Protein AF-A0A2U1NSK0-F1 (afdb_monomer_lite)

InterPro domains:
  IPR003440 Glycosyl transferase 48 domain [PF02364] (1-148)

Organism: Artemisia annua (NCBI:txid35608)

Foldseek 3Di:
DDPCCCPVANPVQCVCQPPQLQPQAPDYDKDFDPVVAVVPPHQAPDDVPQQLRRNNRSSLVCVLVVHGIHRDDDPPDDDDDDPDPVSVVVVVVSLVVNLVSVVPDPSLVSVCVVDDPVNNVVCLCRGNVVVVVVVVVVVVVVVVCVVVVVVD

Structure (mmCIF, N/CA/C/O backbone):
data_AF-A0A2U1NSK0-F1
#
_entry.id   AF-A0A2U1NSK0-F1
#
loop_
_atom_site.group_PDB
_atom_site.id
_atom_site.type_symbol
_atom_site.label_atom_id
_atom_site.label_alt_id
_atom_site.label_comp_id
_atom_site.label_asym_id
_atom_site.label_entity_id
_atom_site.label_seq_id
_atom_site.pdbx_PDB_ins_code
_atom_site.Cartn_x
_atom_site.Cartn_y
_atom_site.Cartn_z
_atom_site.occupancy
_atom_site.B_iso_or_equiv
_atom_site.auth_seq_id
_atom_site.auth_comp_id
_atom_site.auth_asym_id
_atom_site.auth_atom_id
_atom_site.pdbx_PDB_model_num
ATOM 1 N N . MET A 1 1 ? -14.766 14.137 -10.526 1.00 59.56 1 MET A N 1
ATOM 2 C CA . MET A 1 1 ? -13.983 13.077 -9.864 1.00 59.56 1 MET A CA 1
ATOM 3 C C . MET A 1 1 ? -12.893 12.656 -10.818 1.00 59.56 1 MET A C 1
ATOM 5 O O . MET A 1 1 ? -13.208 12.346 -11.962 1.00 59.56 1 MET A O 1
ATOM 9 N N . SER A 1 2 ? -11.636 12.727 -10.395 1.00 69.56 2 SER A N 1
ATOM 10 C CA . SER A 1 2 ? -10.524 12.245 -11.221 1.00 69.56 2 SER A CA 1
ATOM 11 C C . SER A 1 2 ? -10.482 10.710 -11.203 1.00 69.56 2 SER A C 1
ATOM 13 O O . SER A 1 2 ? -10.928 10.085 -10.240 1.00 69.56 2 SER A O 1
ATOM 15 N N . ASN A 1 3 ? -9.917 10.076 -12.237 1.00 72.94 3 ASN A N 1
ATOM 16 C CA . ASN A 1 3 ? -9.783 8.609 -12.283 1.00 72.94 3 ASN A CA 1
ATOM 17 C C . ASN A 1 3 ? -8.979 8.045 -11.094 1.00 72.94 3 ASN A C 1
ATOM 19 O O . ASN A 1 3 ? -9.162 6.892 -10.702 1.00 72.94 3 ASN A O 1
ATOM 23 N N . GLN A 1 4 ? -8.092 8.852 -10.504 1.00 72.12 4 GLN A N 1
ATOM 24 C CA . GLN A 1 4 ? -7.324 8.493 -9.313 1.00 72.12 4 GLN A CA 1
ATOM 25 C C . GLN A 1 4 ? -8.212 8.404 -8.063 1.00 72.12 4 GLN A C 1
ATOM 27 O O . GLN A 1 4 ? -8.013 7.517 -7.233 1.00 72.12 4 GLN A O 1
ATOM 32 N N . GLU A 1 5 ? -9.209 9.282 -7.934 1.00 75.69 5 GLU A N 1
ATOM 33 C CA . GLU A 1 5 ? -10.155 9.251 -6.815 1.00 75.69 5 GLU A CA 1
ATOM 34 C C . GLU A 1 5 ? -11.006 7.978 -6.863 1.00 75.69 5 GLU A C 1
ATOM 36 O O . GLU A 1 5 ? -11.067 7.243 -5.881 1.00 75.69 5 GLU A O 1
ATOM 41 N N . SER A 1 6 ? -11.575 7.639 -8.025 1.00 79.00 6 SER A N 1
ATOM 42 C CA . SER A 1 6 ? -12.427 6.451 -8.162 1.00 79.00 6 SER A CA 1
ATOM 43 C C . SER A 1 6 ? -11.667 5.131 -7.982 1.00 79.00 6 SER A C 1
ATOM 45 O O . SER A 1 6 ? -12.213 4.172 -7.436 1.00 79.00 6 SER A O 1
ATOM 47 N N . SER A 1 7 ? -10.409 5.063 -8.423 1.00 80.56 7 SER A N 1
ATOM 48 C CA . SER A 1 7 ? -9.592 3.844 -8.355 1.00 80.56 7 SER A CA 1
ATOM 49 C C . SER A 1 7 ? -8.862 3.712 -7.016 1.00 80.56 7 SER A C 1
ATOM 51 O O . SER A 1 7 ? -9.2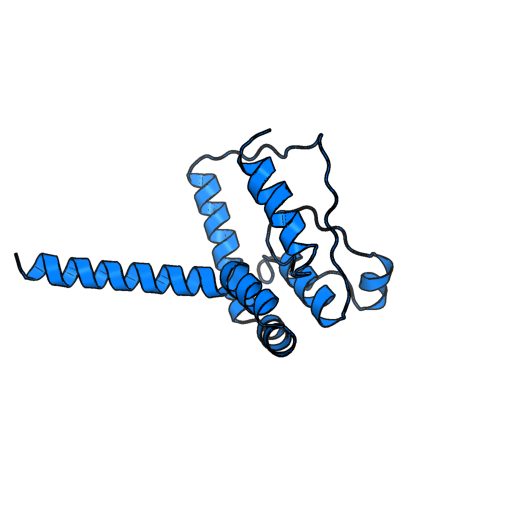45 2.898 -6.171 1.00 80.56 7 SER A O 1
ATOM 53 N N . PHE A 1 8 ? -7.824 4.527 -6.818 1.00 76.06 8 PHE A N 1
ATOM 54 C CA . PHE A 1 8 ? -6.901 4.442 -5.694 1.00 76.06 8 PHE A CA 1
ATOM 55 C C . PHE A 1 8 ? -7.563 4.820 -4.371 1.00 76.06 8 PHE A C 1
ATOM 57 O O . PHE A 1 8 ? -7.307 4.161 -3.369 1.00 76.06 8 PHE A O 1
ATOM 64 N N . VAL A 1 9 ? -8.422 5.845 -4.352 1.00 78.00 9 VAL A N 1
ATOM 65 C CA . VAL A 1 9 ? -9.014 6.380 -3.109 1.00 78.00 9 VAL A CA 1
ATOM 66 C C . VAL A 1 9 ? -10.349 5.718 -2.750 1.00 78.00 9 VAL A C 1
ATOM 68 O O . VAL A 1 9 ? -10.730 5.739 -1.583 1.00 78.00 9 VAL A O 1
ATOM 71 N N . THR A 1 10 ? -11.035 5.080 -3.703 1.00 82.44 10 THR A N 1
ATOM 72 C CA . THR A 1 10 ? -12.357 4.475 -3.466 1.00 82.44 10 THR A CA 1
ATOM 73 C C . THR A 1 10 ? -12.366 2.962 -3.677 1.00 82.44 10 THR A C 1
ATOM 75 O O . THR A 1 10 ? -12.385 2.208 -2.705 1.00 82.44 10 THR A O 1
ATOM 78 N N . ILE A 1 11 ? -12.362 2.471 -4.922 1.00 85.62 11 ILE A N 1
ATOM 79 C CA . ILE A 1 11 ? -12.623 1.046 -5.200 1.00 85.62 11 ILE A CA 1
ATOM 80 C C . ILE A 1 11 ? -11.554 0.145 -4.569 1.00 85.62 11 ILE A C 1
ATOM 82 O O . ILE A 1 11 ? -11.899 -0.814 -3.874 1.00 85.62 11 ILE A O 1
ATOM 86 N N . GLY A 1 12 ? -10.269 0.476 -4.737 1.00 85.12 12 GLY A N 1
ATOM 87 C CA . GLY A 1 12 ? -9.179 -0.285 -4.118 1.00 85.12 12 GLY A CA 1
ATOM 88 C C . GLY A 1 12 ? -9.283 -0.286 -2.592 1.00 85.12 12 GLY A C 1
ATOM 89 O O . GLY A 1 12 ? -9.132 -1.320 -1.941 1.00 85.12 12 GLY A O 1
ATOM 90 N N . GLN A 1 13 ? -9.660 0.855 -2.017 1.00 86.44 13 GLN A N 1
ATOM 91 C CA . GLN A 1 13 ? -9.828 1.014 -0.577 1.00 86.44 13 GLN A CA 1
ATOM 92 C C . GLN A 1 13 ? -10.948 0.153 -0.008 1.00 86.44 13 GLN A C 1
ATOM 94 O O . GLN A 1 13 ? -10.753 -0.485 1.033 1.00 86.44 13 GLN A O 1
ATOM 99 N N . ARG A 1 14 ? -12.097 0.099 -0.691 1.00 88.00 14 ARG A N 1
ATOM 100 C CA . ARG A 1 14 ? -13.220 -0.761 -0.302 1.00 88.00 14 ARG A CA 1
ATOM 101 C C . ARG A 1 14 ? -12.768 -2.208 -0.195 1.00 88.00 14 ARG A C 1
ATOM 103 O O . ARG A 1 14 ? -12.953 -2.802 0.861 1.00 88.00 14 ARG A O 1
ATOM 110 N N . VAL A 1 15 ? -12.109 -2.728 -1.232 1.00 88.25 15 VAL A N 1
ATOM 111 C CA . VAL A 1 15 ? -11.674 -4.133 -1.302 1.00 88.25 15 VAL A CA 1
ATOM 112 C C . VAL A 1 15 ? -10.645 -4.461 -0.214 1.00 88.25 15 VAL A C 1
ATOM 114 O O . VAL A 1 15 ? -10.774 -5.478 0.476 1.00 88.25 15 VAL A O 1
ATOM 117 N N . LEU A 1 16 ? -9.671 -3.570 0.011 1.00 88.25 16 LEU A N 1
ATOM 118 C CA . LEU A 1 16 ? -8.667 -3.732 1.068 1.00 88.25 16 LEU A CA 1
ATOM 119 C C . LEU A 1 16 ? -9.282 -3.671 2.477 1.00 88.25 16 LEU A C 1
ATOM 121 O O . LEU A 1 16 ? -8.806 -4.361 3.380 1.00 88.25 16 LEU A O 1
ATOM 125 N N . ALA A 1 17 ? -10.347 -2.886 2.681 1.00 87.81 17 ALA A N 1
ATOM 126 C CA . ALA A 1 17 ? -11.060 -2.789 3.957 1.00 87.81 17 ALA A CA 1
ATOM 127 C C . ALA A 1 17 ? -11.979 -3.993 4.209 1.00 87.81 17 ALA A C 1
ATOM 129 O O . ALA A 1 17 ? -11.951 -4.599 5.283 1.00 87.81 17 ALA A O 1
ATOM 130 N N . ARG A 1 18 ? -12.812 -4.340 3.224 1.00 87.06 18 ARG A N 1
ATOM 131 C CA . ARG A 1 18 ? -13.755 -5.461 3.253 1.00 87.06 18 ARG A CA 1
ATOM 132 C C . ARG A 1 18 ? -13.866 -6.052 1.837 1.00 87.06 18 ARG A C 1
ATOM 134 O O . ARG A 1 18 ? -14.244 -5.327 0.923 1.00 87.06 18 ARG A O 1
ATOM 141 N N . PRO A 1 19 ? -13.596 -7.354 1.641 1.00 86.38 19 PRO A N 1
ATOM 142 C CA . PRO A 1 19 ? -13.460 -8.402 2.660 1.00 86.38 19 PRO A CA 1
ATOM 143 C C . PRO A 1 19 ? -12.029 -8.636 3.179 1.00 86.38 19 PRO A C 1
ATOM 145 O O . PRO A 1 19 ? -11.858 -9.350 4.171 1.00 86.38 19 PRO A O 1
ATOM 148 N N . LEU A 1 20 ? -11.001 -8.061 2.543 1.00 86.81 20 LEU A N 1
ATOM 149 C CA . LEU A 1 20 ? -9.624 -8.518 2.750 1.00 86.81 20 LEU A CA 1
ATOM 150 C C . LEU A 1 20 ? -9.035 -8.127 4.111 1.00 86.81 20 LEU A C 1
ATOM 152 O O . LEU A 1 20 ? -8.299 -8.924 4.680 1.00 86.81 20 LEU A O 1
ATOM 156 N N . LYS A 1 21 ? -9.383 -6.970 4.687 1.00 87.38 21 LYS A N 1
ATOM 157 C CA . LYS A 1 21 ? -8.808 -6.466 5.957 1.00 87.38 21 LYS A CA 1
ATOM 158 C C . LYS A 1 21 ? -7.269 -6.341 5.925 1.00 87.38 21 LYS A C 1
ATOM 160 O O . LYS A 1 21 ? -6.592 -6.604 6.920 1.00 87.38 21 LYS A O 1
ATOM 165 N N . VAL A 1 22 ? -6.720 -5.935 4.779 1.00 86.25 22 VAL A N 1
ATOM 166 C CA . VAL A 1 22 ? -5.272 -5.766 4.523 1.00 86.25 22 VAL A CA 1
ATOM 167 C C . VAL A 1 22 ? -4.949 -4.352 4.039 1.00 86.25 22 VAL A C 1
ATOM 169 O O . VAL A 1 22 ? -4.276 -4.138 3.036 1.00 86.25 22 VAL A O 1
ATOM 172 N N . ARG A 1 23 ? -5.465 -3.345 4.747 1.00 86.69 23 ARG A N 1
ATOM 173 C CA . ARG A 1 23 ? -5.193 -1.931 4.456 1.00 86.69 23 ARG A CA 1
ATOM 174 C C . ARG A 1 23 ? -3.776 -1.545 4.901 1.00 86.69 23 ARG A C 1
ATOM 176 O O . ARG A 1 23 ? -3.600 -0.929 5.942 1.00 86.69 23 ARG A O 1
ATOM 183 N N . PHE A 1 24 ? -2.771 -1.946 4.125 1.00 82.75 24 PHE A N 1
ATOM 184 C CA . PHE A 1 24 ? -1.349 -1.698 4.406 1.00 82.75 24 PHE A CA 1
ATOM 185 C C . PHE A 1 24 ? -0.663 -0.956 3.257 1.00 82.75 24 PHE A C 1
ATOM 187 O O . PHE A 1 24 ? 0.344 -1.412 2.727 1.00 82.75 24 PHE A O 1
ATOM 194 N N . HIS A 1 25 ? -1.231 0.156 2.806 1.00 73.12 25 HIS A N 1
ATOM 195 C CA . HIS A 1 25 ? -0.627 0.923 1.716 1.00 73.12 25 HIS A CA 1
ATOM 196 C C . HIS A 1 25 ? -0.437 2.377 2.117 1.00 73.12 25 HIS A C 1
ATOM 198 O O . HIS A 1 25 ? -0.970 2.831 3.124 1.00 73.12 25 HIS A O 1
ATOM 204 N N . TYR A 1 26 ? 0.374 3.086 1.345 1.00 67.19 26 TYR A N 1
ATOM 205 C CA . TYR A 1 26 ? 0.739 4.458 1.644 1.00 67.19 26 TYR A CA 1
ATOM 206 C C . TYR A 1 26 ? -0.302 5.440 1.104 1.00 67.19 26 TYR A C 1
ATOM 208 O O . TYR A 1 26 ? -0.751 5.310 -0.033 1.00 67.19 26 TYR A O 1
ATOM 216 N N . GLY A 1 27 ? -0.626 6.482 1.871 1.00 64.31 27 GLY A N 1
ATOM 217 C CA . GLY A 1 27 ? -1.268 7.680 1.314 1.00 64.31 27 GLY A CA 1
ATOM 218 C C . GLY A 1 27 ? -2.794 7.651 1.177 1.00 64.31 27 GLY A C 1
ATOM 219 O O . GLY A 1 27 ? -3.338 8.396 0.359 1.00 64.31 27 GLY A O 1
ATOM 220 N N . HIS A 1 28 ? -3.481 6.869 2.004 1.00 65.62 28 HIS A N 1
ATOM 221 C CA . HIS A 1 28 ? -4.941 6.845 2.138 1.00 65.62 28 HIS A CA 1
ATOM 222 C C . HIS A 1 28 ? -5.363 7.253 3.556 1.00 65.62 28 HIS A C 1
ATOM 224 O O . HIS A 1 28 ? -4.585 7.094 4.498 1.00 65.62 28 HIS A O 1
ATOM 230 N N . PRO A 1 29 ? -6.571 7.817 3.734 1.00 68.06 29 PRO A N 1
ATOM 231 C CA . PRO A 1 29 ? -7.090 8.118 5.058 1.00 68.06 29 PRO A CA 1
ATOM 232 C C . PRO A 1 29 ? -7.502 6.815 5.751 1.00 68.06 29 PRO A C 1
ATOM 234 O O . PRO A 1 29 ? -8.606 6.305 5.552 1.00 68.06 29 PRO A O 1
ATOM 237 N N . ASP A 1 30 ? -6.600 6.276 6.563 1.00 76.00 30 ASP A N 1
ATOM 238 C CA . ASP A 1 30 ? -6.921 5.181 7.464 1.00 76.00 30 ASP A CA 1
ATOM 239 C C . ASP A 1 30 ? -7.620 5.668 8.721 1.00 76.00 30 ASP A C 1
ATOM 241 O O . ASP A 1 30 ? -7.169 6.591 9.404 1.00 76.00 30 ASP A O 1
ATOM 245 N N . VAL A 1 31 ? -8.716 4.992 9.058 1.00 83.56 31 VAL A N 1
ATOM 246 C CA . VAL A 1 31 ? -9.434 5.224 10.305 1.00 83.56 31 VAL A CA 1
ATOM 247 C C . VAL A 1 31 ? -9.108 4.095 11.274 1.00 83.56 31 VAL A C 1
ATOM 249 O O . VAL A 1 31 ? -9.520 2.942 11.084 1.00 83.56 31 VAL A O 1
ATOM 252 N N . PHE A 1 32 ? -8.357 4.458 12.314 1.00 85.50 32 PHE A N 1
ATOM 253 C CA . PHE A 1 32 ? -7.919 3.582 13.396 1.00 85.50 32 PHE A CA 1
ATOM 254 C C . PHE A 1 32 ? -8.785 3.758 14.649 1.00 85.50 32 PHE A C 1
ATOM 256 O O . PHE A 1 32 ? -9.125 4.877 15.036 1.00 85.50 32 PHE A O 1
ATOM 263 N N . ASP A 1 33 ? -9.068 2.656 15.349 1.00 86.38 33 ASP A N 1
ATOM 264 C CA . ASP A 1 33 ? -9.655 2.709 16.690 1.00 86.38 33 ASP A CA 1
ATOM 265 C C . ASP A 1 33 ? -8.616 3.226 17.697 1.00 86.38 33 ASP A C 1
ATOM 267 O O . ASP A 1 33 ? -7.631 2.553 18.021 1.00 86.38 33 ASP A O 1
ATOM 271 N N . ARG A 1 34 ? -8.849 4.436 18.210 1.00 86.75 34 ARG A N 1
ATOM 272 C CA . ARG A 1 34 ? -7.975 5.095 19.182 1.00 86.75 34 ARG A CA 1
ATOM 273 C C . ARG A 1 34 ? -7.784 4.261 20.451 1.00 86.75 34 ARG A C 1
ATOM 275 O O . ARG A 1 34 ? -6.653 4.141 20.922 1.00 86.75 34 ARG A O 1
ATOM 282 N N . ILE A 1 35 ? -8.858 3.697 21.008 1.00 88.88 35 ILE A N 1
ATOM 283 C CA . ILE A 1 35 ? -8.804 2.952 22.276 1.00 88.88 35 ILE A CA 1
ATOM 284 C C . ILE A 1 35 ? -7.968 1.689 22.079 1.00 88.88 35 ILE A C 1
ATOM 286 O O . ILE A 1 35 ? -7.104 1.377 22.904 1.00 88.88 35 ILE A O 1
ATOM 290 N N . PHE A 1 36 ? -8.156 1.002 20.951 1.00 88.50 36 PHE A N 1
ATOM 291 C CA . PHE A 1 36 ? -7.382 -0.186 20.607 1.00 88.50 36 PHE A CA 1
ATOM 292 C C . PHE A 1 36 ? -5.871 0.082 20.556 1.00 88.50 36 PHE A C 1
ATOM 294 O O . PHE A 1 36 ? -5.100 -0.698 21.118 1.00 88.50 36 PHE A O 1
ATOM 301 N N . HIS A 1 37 ? -5.455 1.179 19.916 1.00 86.69 37 HIS A N 1
ATOM 302 C CA . HIS A 1 37 ? -4.040 1.501 19.714 1.00 86.69 37 HIS A CA 1
ATOM 303 C C . HIS A 1 37 ? -3.371 2.058 20.971 1.00 86.69 37 HIS A C 1
ATOM 305 O O . HIS A 1 37 ? -2.277 1.613 21.319 1.00 86.69 37 HIS A O 1
ATOM 311 N N . ILE A 1 38 ? -4.023 2.976 21.698 1.00 86.75 38 ILE A N 1
ATOM 312 C CA . ILE A 1 38 ? -3.460 3.556 22.931 1.00 86.75 38 ILE A CA 1
ATOM 313 C C . ILE A 1 38 ? -3.193 2.463 23.969 1.00 86.75 38 ILE A C 1
ATOM 315 O O . ILE A 1 38 ? -2.110 2.401 24.544 1.00 86.75 38 ILE A O 1
ATOM 319 N N . THR A 1 39 ? -4.135 1.535 24.149 1.00 86.50 39 THR A N 1
ATOM 320 C CA . THR A 1 39 ? -4.006 0.445 25.132 1.00 86.50 39 THR A CA 1
ATOM 321 C C . THR A 1 39 ? -2.976 -0.623 24.750 1.00 86.50 39 THR A C 1
ATOM 323 O O . THR A 1 39 ? -2.707 -1.525 25.539 1.00 86.50 39 THR A O 1
ATOM 326 N N . ARG A 1 40 ? -2.395 -0.558 23.544 1.00 85.00 40 ARG A N 1
ATOM 327 C CA . ARG A 1 40 ? -1.486 -1.584 23.009 1.00 85.00 40 ARG A CA 1
ATOM 328 C C . ARG A 1 40 ? -0.146 -1.008 22.536 1.00 85.00 40 ARG A C 1
ATOM 330 O O . ARG A 1 40 ? 0.560 -1.643 21.756 1.00 85.00 40 ARG A O 1
ATOM 337 N N . GLY A 1 41 ? 0.246 0.169 23.013 1.00 78.50 41 GLY A N 1
ATOM 338 C CA . GLY A 1 41 ? 1.563 0.745 22.710 1.00 78.50 41 GLY A CA 1
ATOM 339 C C . GLY A 1 41 ? 1.625 1.563 21.418 1.00 78.50 41 GLY A C 1
ATOM 340 O O . GLY A 1 41 ? 2.693 1.680 20.829 1.00 78.50 41 GLY A O 1
ATOM 341 N N . GLY A 1 42 ? 0.497 2.129 20.982 1.00 80.62 42 GLY A N 1
ATOM 342 C CA . GLY A 1 42 ? 0.447 3.152 19.938 1.00 80.62 42 GLY A CA 1
ATOM 343 C C . GLY A 1 42 ? 0.127 2.644 18.532 1.00 80.62 42 GLY A C 1
ATOM 344 O O . GLY A 1 42 ? -0.181 1.469 18.316 1.00 80.62 42 GLY A O 1
ATOM 345 N N . ILE A 1 43 ? 0.151 3.587 17.584 1.00 74.50 43 ILE A N 1
ATOM 346 C CA . ILE A 1 43 ? -0.266 3.386 16.191 1.00 74.50 43 ILE A CA 1
ATOM 347 C C . ILE A 1 43 ? 0.864 2.749 15.381 1.00 74.50 43 ILE A C 1
ATOM 349 O O . ILE A 1 43 ? 0.643 1.711 14.772 1.00 74.50 43 ILE A O 1
ATOM 353 N N . SER A 1 44 ? 2.085 3.283 15.423 1.00 70.62 44 SER A N 1
ATOM 354 C CA . SER A 1 44 ? 3.181 2.811 14.569 1.00 70.62 44 SER A CA 1
ATOM 355 C C . SER A 1 44 ? 4.558 2.948 15.220 1.00 70.62 44 SER A C 1
ATOM 357 O O . SER A 1 44 ? 4.716 3.556 16.277 1.00 70.62 44 SER A O 1
ATOM 359 N N . LYS A 1 45 ? 5.575 2.399 14.544 1.00 71.94 45 LYS A N 1
ATOM 360 C CA . LYS A 1 45 ? 6.998 2.566 14.876 1.00 71.94 45 LYS A CA 1
ATOM 361 C C . LYS A 1 45 ? 7.573 3.870 14.292 1.00 71.94 45 LYS A C 1
ATOM 363 O O . LYS A 1 45 ? 8.696 3.854 13.808 1.00 71.94 45 LYS A O 1
ATOM 368 N N . ALA A 1 46 ? 6.828 4.975 14.263 1.00 55.34 46 ALA A N 1
ATOM 369 C CA . ALA A 1 46 ? 7.264 6.215 13.611 1.00 55.34 46 ALA A CA 1
ATOM 370 C C . ALA A 1 46 ? 8.675 6.644 14.064 1.00 55.34 46 ALA A C 1
ATOM 372 O O . ALA A 1 46 ? 8.908 6.942 15.234 1.00 55.34 46 ALA A O 1
ATOM 373 N N . SER A 1 47 ? 9.629 6.647 13.131 1.00 59.59 47 SER A N 1
ATOM 374 C CA . SER A 1 47 ? 10.995 7.130 13.343 1.00 59.59 47 SER A CA 1
ATOM 375 C C . SER A 1 47 ? 11.402 7.954 12.134 1.00 59.59 47 SER A C 1
ATOM 377 O O . SER A 1 47 ? 11.260 7.502 10.993 1.00 59.59 47 SER A O 1
ATOM 379 N N . LYS A 1 48 ? 11.898 9.171 12.379 1.00 57.03 48 LYS A N 1
ATOM 380 C CA . LYS A 1 48 ? 12.306 10.112 11.333 1.00 57.03 48 LYS A CA 1
ATOM 381 C C . LYS A 1 48 ? 13.431 9.482 10.501 1.00 57.03 48 LYS A C 1
ATOM 383 O O . LYS A 1 48 ? 14.556 9.371 10.971 1.00 57.03 48 LYS A O 1
ATOM 388 N N . GLY A 1 49 ? 13.110 9.064 9.278 1.00 61.38 49 GLY A N 1
ATOM 389 C CA . GLY A 1 49 ? 14.061 8.519 8.302 1.00 61.38 49 GLY A CA 1
ATOM 390 C C . GLY A 1 49 ? 14.222 6.993 8.267 1.00 61.38 49 GLY A C 1
ATOM 391 O O . GLY A 1 49 ? 14.740 6.512 7.271 1.00 61.38 49 GLY A O 1
ATOM 392 N N . ILE A 1 50 ? 13.779 6.240 9.287 1.00 61.50 50 ILE A N 1
ATOM 393 C CA . ILE A 1 50 ? 13.944 4.762 9.356 1.00 61.50 50 ILE A CA 1
ATOM 394 C C . ILE A 1 50 ? 12.622 4.003 9.175 1.00 61.50 50 ILE A C 1
ATOM 396 O O . ILE A 1 50 ? 12.631 2.845 8.784 1.00 61.50 50 ILE A O 1
ATOM 400 N N . ASN A 1 51 ? 11.490 4.625 9.513 1.00 66.31 51 ASN A N 1
ATOM 401 C CA . ASN A 1 51 ? 10.166 4.044 9.288 1.00 66.31 51 ASN A CA 1
ATOM 402 C C . ASN A 1 51 ? 9.346 5.041 8.471 1.00 66.31 51 ASN A C 1
ATOM 404 O O . ASN A 1 51 ? 8.376 5.619 8.966 1.00 66.31 51 ASN A O 1
ATOM 408 N N . LEU A 1 52 ? 9.779 5.283 7.229 1.00 67.25 52 LEU A N 1
ATOM 409 C CA . LEU A 1 52 ? 9.105 6.190 6.287 1.00 67.25 52 LEU A CA 1
ATOM 410 C C . LEU A 1 52 ? 7.661 5.748 5.986 1.00 67.25 52 LEU A C 1
ATOM 412 O O . LEU A 1 52 ? 6.846 6.575 5.575 1.00 67.25 52 LEU A O 1
ATOM 416 N N . SER A 1 53 ? 7.363 4.467 6.229 1.00 76.88 53 SER A N 1
ATOM 417 C CA . SER A 1 53 ? 6.067 3.803 6.031 1.00 76.88 53 SER A CA 1
ATOM 418 C C . SER A 1 53 ? 5.291 3.595 7.341 1.00 76.88 53 SER A C 1
ATOM 420 O O . SER A 1 53 ? 4.820 2.494 7.638 1.00 76.88 53 SER A O 1
ATOM 422 N N . GLU A 1 54 ? 5.212 4.624 8.186 1.00 80.38 54 GLU A N 1
ATOM 423 C CA . GLU A 1 54 ? 4.580 4.532 9.510 1.00 80.38 54 GLU A CA 1
ATOM 424 C C . GLU A 1 54 ? 3.117 4.051 9.463 1.00 80.38 54 GLU A C 1
ATOM 426 O O . GLU A 1 54 ? 2.695 3.263 10.310 1.00 80.38 54 GLU A O 1
ATOM 431 N N . ASP A 1 55 ? 2.368 4.482 8.450 1.00 80.81 55 ASP A N 1
ATOM 432 C CA . ASP A 1 55 ? 0.979 4.117 8.177 1.00 80.81 55 ASP A CA 1
ATOM 433 C C . ASP A 1 55 ? 0.846 2.624 7.843 1.00 80.81 55 ASP A C 1
ATOM 435 O O . ASP A 1 55 ? -0.015 1.924 8.381 1.00 80.81 55 ASP A O 1
ATOM 439 N N . ILE A 1 56 ? 1.776 2.092 7.054 1.00 86.25 56 ILE A N 1
ATOM 440 C CA . ILE A 1 56 ? 1.829 0.668 6.711 1.00 86.25 56 ILE A CA 1
ATOM 441 C C . ILE A 1 56 ? 2.137 -0.185 7.947 1.00 86.25 56 ILE A C 1
ATOM 443 O O . ILE A 1 56 ? 1.443 -1.172 8.213 1.00 86.25 56 ILE A O 1
ATOM 447 N N . PHE A 1 57 ? 3.128 0.209 8.754 1.00 85.62 57 PHE A N 1
ATOM 448 C CA . PHE A 1 57 ? 3.450 -0.504 9.995 1.00 85.62 57 PHE A CA 1
ATOM 449 C C . PHE A 1 57 ? 2.306 -0.442 11.015 1.00 85.62 57 PHE A C 1
ATOM 451 O O . PHE A 1 57 ? 2.107 -1.403 11.766 1.00 85.62 57 PHE A O 1
A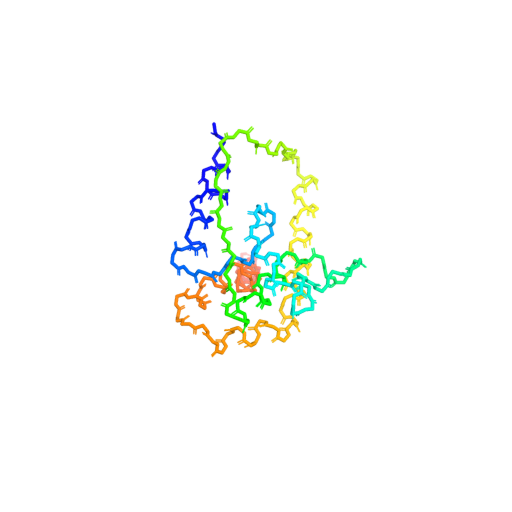TOM 458 N N . ALA A 1 58 ? 1.527 0.643 11.026 1.00 86.06 58 ALA A N 1
ATOM 459 C CA . ALA A 1 58 ? 0.314 0.731 11.832 1.00 86.06 58 ALA A CA 1
ATOM 460 C C . ALA A 1 58 ? -0.743 -0.284 11.407 1.00 86.06 58 ALA A C 1
ATOM 462 O O . ALA A 1 58 ? -1.326 -0.980 12.248 1.00 86.06 58 ALA A O 1
ATOM 463 N N . GLY A 1 59 ? -0.944 -0.423 10.099 1.00 88.00 59 GLY A N 1
ATOM 464 C CA . GLY A 1 59 ? -1.809 -1.446 9.539 1.00 88.00 59 GLY A CA 1
ATOM 465 C C . GLY A 1 59 ? -1.332 -2.858 9.897 1.00 88.00 59 GLY A C 1
ATOM 466 O O . GLY A 1 59 ? -2.114 -3.654 10.423 1.00 88.00 59 GLY A O 1
ATOM 467 N N . PHE A 1 60 ? -0.041 -3.164 9.726 1.00 88.94 60 PHE A N 1
ATOM 468 C CA . PHE A 1 60 ? 0.522 -4.467 10.104 1.00 88.94 60 PHE A CA 1
ATOM 469 C C . PHE A 1 60 ? 0.271 -4.801 11.575 1.00 88.94 60 PHE A C 1
ATOM 471 O O . PHE A 1 60 ? -0.190 -5.897 11.903 1.00 88.94 60 PHE A O 1
ATOM 478 N N . ASN A 1 61 ? 0.537 -3.847 12.466 1.00 87.75 61 ASN A N 1
ATOM 479 C CA . ASN A 1 61 ? 0.355 -4.025 13.899 1.00 87.75 61 ASN A CA 1
ATOM 480 C C . ASN A 1 61 ? -1.127 -4.215 14.266 1.00 87.75 61 ASN A C 1
ATOM 482 O O . ASN A 1 61 ? -1.462 -5.101 15.058 1.00 87.75 61 ASN A O 1
ATOM 486 N N . SER A 1 62 ? -2.016 -3.442 13.634 1.00 89.06 62 SER A N 1
ATOM 487 C CA . SER A 1 62 ? -3.469 -3.597 13.758 1.00 89.06 62 SER A CA 1
ATOM 488 C C . SER A 1 62 ? -3.892 -5.022 13.421 1.00 89.06 62 SER A C 1
ATOM 490 O O . SER A 1 62 ? -4.484 -5.707 14.256 1.00 89.06 62 SER A O 1
ATOM 492 N N . THR A 1 63 ? -3.524 -5.513 12.237 1.00 89.25 63 THR A N 1
ATOM 493 C CA . THR A 1 63 ? -3.961 -6.831 11.766 1.00 89.25 63 THR A CA 1
ATOM 494 C C . THR A 1 63 ? -3.315 -7.976 12.546 1.00 89.25 63 THR A C 1
ATOM 496 O O . THR A 1 63 ? -4.005 -8.931 12.912 1.00 89.25 63 THR A O 1
ATOM 499 N N . LEU A 1 64 ? -2.032 -7.873 12.916 1.00 89.31 64 LEU A N 1
ATOM 500 C CA . LEU A 1 64 ? -1.368 -8.862 13.780 1.00 89.31 64 LEU A CA 1
ATOM 501 C C . LEU A 1 64 ? -2.057 -9.006 15.140 1.00 89.31 64 LEU A C 1
ATOM 503 O O . LEU A 1 64 ? -2.087 -10.100 15.712 1.00 89.31 64 LEU A O 1
ATOM 507 N N . ARG A 1 65 ? -2.636 -7.921 15.653 1.00 89.12 65 ARG A N 1
ATOM 508 C CA . ARG A 1 65 ? -3.345 -7.882 16.936 1.00 89.12 65 ARG A CA 1
ATOM 509 C C . ARG A 1 65 ? -4.854 -8.071 16.806 1.00 89.12 65 ARG A C 1
ATOM 511 O O . ARG A 1 65 ? -5.566 -7.869 17.786 1.00 89.12 65 ARG A O 1
ATOM 518 N N . ARG A 1 66 ? -5.337 -8.497 15.632 1.00 87.94 66 ARG A N 1
ATOM 519 C CA . ARG A 1 66 ? -6.765 -8.711 15.330 1.00 87.94 66 ARG A CA 1
ATOM 520 C C . ARG A 1 66 ? -7.619 -7.437 15.422 1.00 87.94 66 ARG A C 1
ATOM 522 O O . ARG A 1 66 ? -8.835 -7.525 15.567 1.00 87.94 66 ARG A O 1
ATOM 529 N N . GLY A 1 67 ? -6.987 -6.271 15.336 1.00 86.81 67 GLY A N 1
ATOM 530 C CA . GLY A 1 67 ? -7.660 -5.001 15.098 1.00 86.81 67 GLY A CA 1
ATOM 531 C C . GLY A 1 67 ? -8.150 -4.902 13.654 1.00 86.81 67 GLY A C 1
ATOM 532 O O . GLY A 1 67 ? -7.847 -5.751 12.813 1.00 86.81 67 GLY A O 1
ATOM 533 N N . ASN A 1 68 ? -8.919 -3.858 13.365 1.00 84.62 68 ASN A N 1
ATOM 534 C CA . ASN A 1 68 ? -9.431 -3.597 12.027 1.00 84.62 68 ASN A CA 1
ATOM 535 C C . ASN A 1 68 ? -9.188 -2.135 11.661 1.00 84.62 68 ASN A C 1
ATOM 537 O O . ASN A 1 68 ? -9.476 -1.247 12.461 1.00 84.62 68 ASN A O 1
ATOM 541 N N . VAL A 1 69 ? -8.703 -1.906 10.445 1.00 87.31 69 VAL A N 1
ATOM 542 C CA . VAL A 1 69 ? -8.556 -0.567 9.877 1.00 87.31 69 VAL A CA 1
ATOM 543 C C . VAL A 1 69 ? -9.708 -0.353 8.907 1.00 87.31 69 VAL A C 1
ATOM 545 O O . VAL A 1 69 ? -9.962 -1.189 8.035 1.00 87.31 69 VAL A O 1
ATOM 548 N N . THR A 1 70 ? -10.461 0.723 9.103 1.00 86.94 70 THR A N 1
ATOM 549 C CA . THR A 1 70 ? -11.703 0.971 8.359 1.00 86.94 70 THR A CA 1
ATOM 550 C C . THR A 1 70 ? -11.520 2.038 7.294 1.00 86.94 70 THR A C 1
ATOM 552 O O . THR A 1 70 ? -10.702 2.943 7.438 1.00 86.94 70 THR A O 1
ATOM 555 N N . HIS A 1 71 ? -12.295 1.909 6.218 1.00 86.50 71 HIS A N 1
ATOM 556 C CA . HIS A 1 71 ? -12.377 2.906 5.161 1.00 86.50 71 HIS A CA 1
ATOM 557 C C . HIS A 1 71 ? -13.668 3.702 5.302 1.00 86.50 71 HIS A C 1
ATOM 559 O O . HIS A 1 71 ? -14.745 3.109 5.390 1.00 86.50 71 HIS A O 1
ATOM 565 N N . HIS A 1 72 ? -13.544 5.025 5.290 1.00 82.94 72 HIS A N 1
ATOM 566 C CA . HIS A 1 72 ? -14.664 5.953 5.262 1.00 82.94 72 HIS A CA 1
ATOM 567 C C . HIS A 1 72 ? -14.491 6.899 4.077 1.00 82.94 72 HIS A C 1
ATOM 569 O O . HIS A 1 72 ? -13.426 7.489 3.893 1.00 82.94 72 HIS A O 1
ATOM 575 N N . GLU A 1 73 ? -15.534 7.008 3.260 1.00 76.88 73 GLU A N 1
ATOM 576 C CA . GLU A 1 73 ? -15.519 7.828 2.054 1.00 76.88 73 GLU A CA 1
ATOM 577 C C . GLU A 1 73 ? -15.959 9.247 2.366 1.00 76.88 73 GLU A C 1
ATOM 579 O O . GLU A 1 73 ? -17.006 9.472 2.974 1.00 76.88 73 GLU A O 1
ATOM 584 N N . TYR A 1 74 ? -15.165 10.205 1.900 1.00 71.44 74 TYR A N 1
ATOM 585 C CA . TYR A 1 74 ? -15.468 11.622 1.993 1.00 71.44 74 TYR A CA 1
ATOM 586 C C . TYR A 1 74 ? -15.520 12.186 0.574 1.00 71.44 74 TYR A C 1
ATOM 588 O O . TYR A 1 74 ? -14.514 12.214 -0.127 1.00 71.44 74 TYR A O 1
ATOM 596 N N . ILE A 1 75 ? -16.702 12.625 0.143 1.00 61.41 75 ILE A N 1
ATOM 597 C CA . ILE A 1 75 ? -16.971 13.057 -1.241 1.00 61.41 75 ILE A CA 1
ATOM 598 C C . ILE A 1 75 ? -16.348 14.434 -1.569 1.00 61.41 75 ILE A C 1
ATOM 600 O O . ILE A 1 75 ? -16.262 14.811 -2.732 1.00 61.41 75 ILE A O 1
ATOM 604 N N . GLN A 1 76 ? -15.887 15.195 -0.569 1.00 54.12 76 GLN A N 1
ATOM 605 C CA . GLN A 1 76 ? -15.631 16.637 -0.715 1.00 54.12 76 GLN A CA 1
ATOM 606 C C . GLN A 1 76 ? -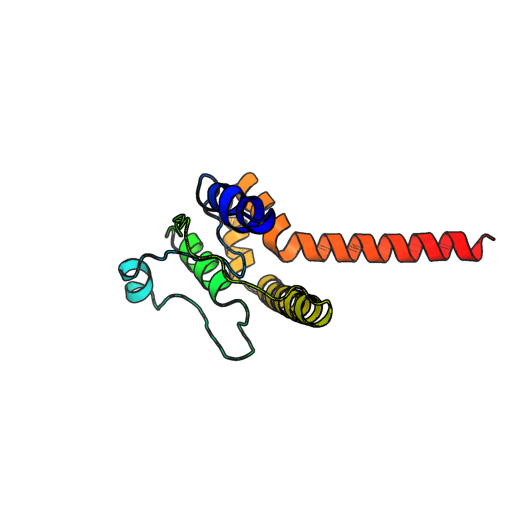14.188 17.111 -0.492 1.00 54.12 76 GLN A C 1
ATOM 608 O O . GLN A 1 76 ? -13.947 18.314 -0.515 1.00 54.12 76 GLN A O 1
ATOM 613 N N . VAL A 1 77 ? -13.217 16.218 -0.287 1.00 58.22 77 VAL A N 1
ATOM 614 C CA . VAL A 1 77 ? -11.829 16.636 -0.020 1.00 58.22 77 VAL A CA 1
ATOM 615 C C . VAL A 1 77 ? -10.862 15.869 -0.914 1.00 58.22 77 VAL A C 1
ATOM 617 O O . VAL A 1 77 ? -10.319 14.834 -0.534 1.00 58.22 77 VAL A O 1
ATOM 620 N N . GLY A 1 78 ? -10.637 16.397 -2.116 1.00 55.50 78 GLY A N 1
ATOM 621 C CA . GLY A 1 78 ? -9.542 15.968 -2.980 1.00 55.50 78 GLY A CA 1
ATOM 622 C C . GLY A 1 78 ? -8.251 16.664 -2.554 1.00 55.50 78 GLY A C 1
ATOM 623 O O . GLY A 1 78 ? -8.177 17.892 -2.536 1.00 55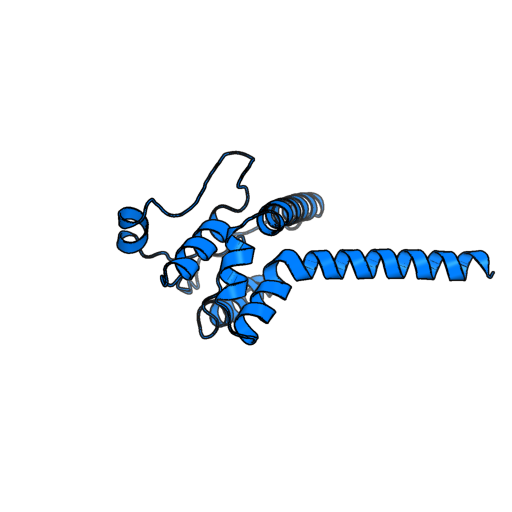.50 78 GLY A O 1
ATOM 624 N N . LYS A 1 79 ? -7.209 15.902 -2.202 1.00 61.06 79 LYS A N 1
ATOM 625 C CA . LYS A 1 79 ? -5.861 16.474 -2.098 1.00 61.06 79 LYS A CA 1
ATOM 626 C C . LYS A 1 79 ? -5.331 16.642 -3.516 1.00 61.06 79 LYS A C 1
ATOM 628 O O . LYS A 1 79 ? -4.959 15.653 -4.143 1.00 61.06 79 LYS A O 1
ATOM 633 N N . GLY A 1 80 ? -5.287 17.878 -4.007 1.00 60.34 80 GLY A N 1
ATOM 634 C CA . GLY A 1 80 ? -4.516 18.200 -5.202 1.00 60.34 80 GLY A CA 1
ATOM 635 C C . GLY A 1 80 ? -3.060 17.817 -4.955 1.00 60.34 80 GLY A C 1
ATOM 636 O O . GLY A 1 80 ? -2.419 18.364 -4.057 1.00 60.34 80 GLY A O 1
ATOM 637 N N . ARG A 1 81 ? -2.562 16.828 -5.693 1.00 68.56 81 ARG A N 1
ATOM 638 C CA . ARG A 1 81 ? -1.130 16.564 -5.806 1.00 68.56 81 ARG A CA 1
ATOM 639 C C . ARG A 1 81 ? -0.698 17.054 -7.166 1.00 68.56 81 ARG A C 1
ATOM 641 O O . ARG A 1 81 ? -1.362 16.773 -8.160 1.00 68.56 81 ARG A O 1
ATOM 648 N N . ASP A 1 82 ? 0.392 17.797 -7.182 1.00 73.12 82 ASP A N 1
ATOM 649 C CA . ASP A 1 82 ? 1.063 18.091 -8.429 1.00 73.12 82 ASP A CA 1
ATOM 650 C C . ASP A 1 82 ? 1.669 16.769 -8.956 1.00 73.12 82 ASP A C 1
ATOM 652 O O . ASP A 1 82 ? 2.118 15.893 -8.212 1.00 73.12 82 ASP A O 1
ATOM 656 N N . VAL A 1 83 ? 1.471 16.551 -10.252 1.00 76.44 83 VAL A N 1
ATOM 657 C CA . VAL A 1 83 ? 1.781 15.309 -10.974 1.00 76.44 83 VAL A CA 1
ATOM 658 C C . VAL A 1 83 ? 2.938 15.534 -11.946 1.00 76.44 83 VAL A C 1
ATOM 660 O O . VAL A 1 83 ? 3.108 14.795 -12.913 1.00 76.44 83 VAL A O 1
ATOM 663 N N . GLY A 1 84 ? 3.754 16.563 -11.703 1.00 87.25 84 GLY A N 1
ATOM 664 C CA . GLY A 1 84 ? 5.016 16.751 -12.402 1.00 87.25 84 GLY A CA 1
ATOM 665 C C . GLY A 1 84 ? 5.965 15.564 -12.199 1.00 87.25 84 GLY A C 1
ATOM 666 O O . GLY A 1 84 ? 6.038 14.977 -11.117 1.00 87.25 84 GLY A O 1
ATOM 667 N N . LEU A 1 85 ? 6.746 15.240 -13.235 1.00 88.25 85 LEU A N 1
ATOM 668 C CA . LEU A 1 85 ? 7.677 14.101 -13.243 1.00 88.25 85 LEU A CA 1
ATOM 669 C C . LEU A 1 85 ? 8.612 14.067 -12.029 1.00 88.25 85 LEU A C 1
ATOM 671 O O . LEU A 1 85 ? 8.820 13.008 -11.445 1.00 88.25 85 LEU A O 1
ATOM 675 N N . ASN A 1 86 ? 9.139 15.221 -11.614 1.00 88.62 86 ASN A N 1
ATOM 676 C CA . ASN A 1 86 ? 10.036 15.297 -10.461 1.00 88.62 86 ASN A CA 1
ATOM 677 C C . ASN A 1 86 ? 9.326 14.891 -9.153 1.00 88.62 86 ASN A C 1
ATOM 679 O O . ASN A 1 86 ? 9.873 14.150 -8.340 1.00 88.62 86 ASN A O 1
ATOM 683 N N . GLN A 1 87 ? 8.073 15.313 -8.964 1.00 85.00 87 GLN A N 1
ATOM 684 C CA . GLN A 1 87 ? 7.295 14.941 -7.781 1.00 85.00 87 GLN A CA 1
ATOM 685 C C . GLN A 1 87 ? 6.881 13.471 -7.802 1.00 85.00 87 GLN A C 1
ATOM 687 O O . GLN A 1 87 ? 6.947 12.814 -6.763 1.00 85.00 87 GLN A O 1
ATOM 692 N N . ILE A 1 88 ? 6.518 12.941 -8.975 1.00 85.88 88 ILE A N 1
ATOM 693 C CA . ILE A 1 88 ? 6.239 11.511 -9.148 1.00 85.88 88 ILE A CA 1
ATOM 694 C C . ILE A 1 88 ? 7.494 10.691 -8.834 1.00 85.88 88 ILE A C 1
ATOM 696 O O . ILE A 1 88 ? 7.416 9.741 -8.063 1.00 85.88 88 ILE A O 1
ATOM 700 N N . SER A 1 89 ? 8.662 11.088 -9.345 1.00 88.62 89 SER A N 1
ATOM 701 C CA . SER A 1 89 ? 9.921 10.380 -9.094 1.00 88.62 89 SER A CA 1
ATOM 702 C C . SER A 1 89 ? 10.283 10.347 -7.608 1.00 88.62 89 SER A C 1
ATOM 704 O O . SER A 1 89 ? 10.704 9.310 -7.101 1.00 88.62 89 SER A O 1
ATOM 706 N N . LEU A 1 90 ? 10.111 11.462 -6.891 1.00 87.00 90 LEU A N 1
ATOM 707 C CA . LEU A 1 90 ? 10.359 11.517 -5.447 1.00 87.00 90 LEU A CA 1
ATOM 708 C C . LEU A 1 90 ? 9.334 10.695 -4.655 1.00 87.00 90 LEU A C 1
ATOM 710 O O . LEU A 1 90 ? 9.680 10.077 -3.647 1.00 87.00 90 LEU A O 1
ATOM 714 N N . PHE A 1 91 ? 8.077 10.676 -5.104 1.00 84.38 91 PHE A N 1
ATOM 715 C CA . PHE A 1 91 ? 7.036 9.843 -4.513 1.00 84.38 91 PHE A CA 1
ATOM 716 C C . PHE A 1 91 ? 7.358 8.354 -4.678 1.00 84.38 91 PHE A C 1
ATOM 718 O O . PHE A 1 91 ? 7.396 7.637 -3.681 1.00 84.38 91 PHE A O 1
ATOM 725 N N . GLU A 1 92 ? 7.662 7.908 -5.896 1.00 84.81 92 GLU A N 1
ATOM 726 C CA . GLU A 1 92 ? 8.030 6.518 -6.186 1.00 84.81 92 GLU A CA 1
ATOM 727 C C . GLU A 1 92 ? 9.280 6.090 -5.411 1.00 84.81 92 GLU A C 1
ATOM 729 O O . GLU A 1 92 ? 9.280 5.031 -4.785 1.00 84.81 92 GLU A O 1
ATOM 734 N N . ALA A 1 93 ? 10.309 6.945 -5.347 1.00 86.12 93 ALA A N 1
ATOM 735 C CA . ALA A 1 93 ? 11.498 6.685 -4.537 1.00 86.12 93 ALA A CA 1
ATOM 736 C C . ALA A 1 93 ? 11.145 6.473 -3.056 1.00 86.12 93 ALA A C 1
ATOM 738 O O . ALA A 1 93 ? 11.635 5.537 -2.425 1.00 86.12 93 ALA A O 1
ATOM 739 N N . LYS A 1 94 ? 10.242 7.292 -2.500 1.00 84.19 94 LYS A N 1
ATOM 740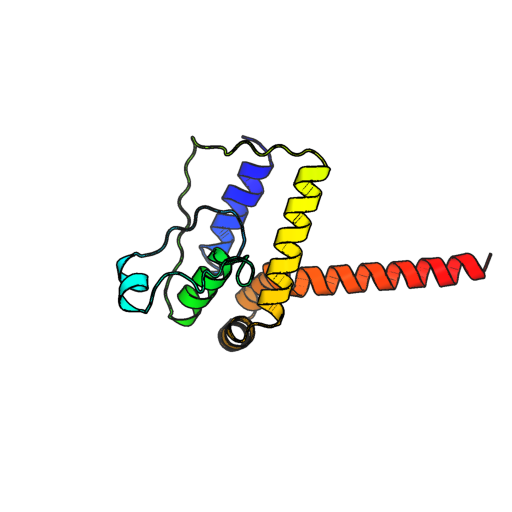 C CA . LYS A 1 94 ? 9.782 7.137 -1.114 1.00 84.19 94 LYS A CA 1
ATOM 741 C C . LYS A 1 94 ? 9.048 5.810 -0.897 1.00 84.19 94 LYS A C 1
ATOM 743 O O . LYS A 1 94 ? 9.308 5.141 0.104 1.00 84.19 94 LYS A O 1
ATOM 748 N N . VAL A 1 95 ? 8.139 5.435 -1.800 1.00 84.62 95 VAL A N 1
ATOM 749 C CA . VAL A 1 95 ? 7.381 4.175 -1.686 1.00 84.62 95 VAL A CA 1
ATOM 750 C C . VAL A 1 95 ? 8.316 2.970 -1.840 1.00 84.62 95 VAL A C 1
ATOM 752 O O . VAL A 1 95 ? 8.221 2.027 -1.054 1.00 84.62 95 VAL A O 1
ATOM 755 N N . ALA A 1 96 ? 9.275 3.027 -2.767 1.00 85.56 96 ALA A N 1
ATOM 756 C CA . ALA A 1 96 ? 10.278 1.984 -2.965 1.00 85.56 96 ALA A CA 1
ATOM 757 C C . ALA A 1 96 ? 11.170 1.791 -1.725 1.00 85.56 96 ALA A C 1
ATOM 759 O O . ALA A 1 96 ? 11.312 0.664 -1.244 1.00 85.56 96 ALA A O 1
ATOM 760 N N . CYS A 1 97 ? 11.703 2.875 -1.145 1.00 84.94 97 CYS A N 1
ATOM 761 C CA . CYS A 1 97 ? 12.457 2.822 0.115 1.00 84.94 97 CYS A CA 1
ATOM 762 C C . CYS A 1 97 ? 11.627 2.200 1.246 1.00 84.94 97 CYS A C 1
ATOM 764 O O . CYS A 1 97 ? 12.086 1.291 1.938 1.00 84.94 97 CYS A O 1
ATOM 766 N N . GLY A 1 98 ? 10.375 2.643 1.385 1.00 85.38 98 GLY A N 1
ATOM 767 C CA . GLY A 1 98 ? 9.447 2.121 2.380 1.00 85.38 98 GLY A CA 1
ATOM 768 C C . GLY A 1 98 ? 9.140 0.630 2.220 1.00 85.38 98 GLY A C 1
ATOM 769 O O . GLY A 1 98 ? 8.942 -0.081 3.202 1.00 85.38 98 GLY A O 1
ATOM 770 N N . ASN A 1 99 ? 9.135 0.118 0.992 1.00 85.75 99 ASN A N 1
ATOM 771 C CA . ASN A 1 99 ? 8.961 -1.309 0.739 1.00 85.75 99 ASN A CA 1
ATOM 772 C C . ASN A 1 99 ? 10.229 -2.125 1.037 1.00 85.75 99 ASN A C 1
ATOM 774 O O . ASN A 1 99 ? 10.151 -3.249 1.540 1.00 85.75 99 ASN A O 1
ATOM 778 N N . GLY A 1 100 ? 11.409 -1.542 0.816 1.00 86.25 100 GLY A N 1
ATOM 779 C CA . GLY A 1 100 ? 12.671 -2.109 1.295 1.00 86.25 100 GLY A CA 1
ATOM 780 C C . GLY A 1 100 ? 12.641 -2.359 2.809 1.00 86.25 100 GLY A C 1
ATOM 781 O O . GLY A 1 100 ? 12.945 -3.463 3.262 1.00 86.25 100 GLY A O 1
ATOM 782 N N . GLU A 1 101 ? 12.159 -1.384 3.587 1.00 85.12 101 GLU A N 1
ATOM 783 C CA . GLU A 1 101 ? 11.956 -1.525 5.040 1.00 85.12 101 GLU A CA 1
ATOM 784 C C . GLU A 1 101 ? 10.953 -2.642 5.384 1.00 85.12 101 GLU A C 1
ATOM 786 O O . GLU A 1 101 ? 11.179 -3.430 6.307 1.00 85.12 101 GLU A O 1
ATOM 791 N N . GLN A 1 102 ? 9.846 -2.748 4.640 1.00 86.44 102 GLN A N 1
ATOM 792 C CA . GLN A 1 102 ? 8.841 -3.799 4.850 1.00 86.44 102 GLN A CA 1
ATOM 793 C C . GLN A 1 102 ? 9.395 -5.198 4.587 1.00 86.44 102 GLN A C 1
ATOM 795 O O . GLN A 1 102 ? 9.101 -6.120 5.347 1.00 86.44 102 GLN A O 1
ATOM 800 N N . THR A 1 103 ? 10.219 -5.342 3.549 1.00 85.69 103 THR A N 1
ATOM 801 C CA . THR A 1 103 ? 10.845 -6.612 3.159 1.00 85.69 103 THR A CA 1
ATOM 802 C C . THR A 1 103 ? 11.795 -7.119 4.243 1.00 85.69 103 THR A C 1
ATOM 804 O O . THR A 1 103 ? 11.846 -8.315 4.523 1.00 85.69 103 THR A O 1
ATOM 807 N N . LEU A 1 104 ? 12.498 -6.204 4.916 1.00 85.25 104 LEU A N 1
ATOM 808 C CA . LEU A 1 104 ? 13.367 -6.514 6.055 1.00 85.25 104 LEU A CA 1
ATOM 809 C C . LEU A 1 104 ? 12.595 -6.688 7.377 1.00 85.25 104 LEU A C 1
ATOM 811 O O . LEU A 1 104 ? 13.155 -7.143 8.378 1.00 85.25 104 LEU A O 1
ATOM 815 N N . SER A 1 105 ? 11.308 -6.335 7.419 1.00 84.88 105 SER A N 1
ATOM 816 C CA . SER A 1 105 ? 10.527 -6.363 8.650 1.00 84.88 105 SER A CA 1
ATOM 817 C C . SER A 1 105 ? 10.037 -7.763 9.014 1.00 84.88 105 SER A C 1
ATOM 819 O O . SER A 1 105 ? 9.362 -8.460 8.254 1.00 84.88 105 SER A O 1
ATOM 821 N N . ARG A 1 106 ? 10.236 -8.126 10.287 1.00 88.56 106 ARG A N 1
ATOM 822 C CA . ARG A 1 106 ? 9.651 -9.335 10.895 1.00 88.56 106 ARG A CA 1
ATOM 823 C C . ARG A 1 106 ? 8.121 -9.314 10.922 1.00 88.56 106 ARG A C 1
ATOM 825 O O . ARG A 1 106 ? 7.507 -10.362 11.124 1.00 88.56 106 ARG A O 1
ATOM 832 N N . ASP A 1 107 ? 7.501 -8.145 10.777 1.00 88.25 107 ASP A N 1
ATOM 833 C CA . ASP A 1 107 ? 6.045 -8.017 10.807 1.00 88.25 107 ASP A CA 1
ATOM 834 C C . ASP A 1 107 ? 5.416 -8.637 9.552 1.00 88.25 107 ASP A C 1
ATOM 836 O O . ASP A 1 107 ? 4.415 -9.343 9.675 1.00 88.25 107 ASP A O 1
ATOM 840 N N . LEU A 1 108 ? 6.064 -8.505 8.386 1.00 88.19 108 LEU A N 1
ATOM 841 C CA . LEU A 1 108 ? 5.622 -9.140 7.142 1.00 88.19 108 LEU A CA 1
ATOM 842 C C . LEU A 1 108 ? 5.697 -10.671 7.237 1.00 88.19 108 LEU A C 1
ATOM 844 O O . LEU A 1 108 ? 4.729 -11.361 6.920 1.00 88.19 108 LEU A O 1
ATOM 848 N N . TYR A 1 109 ? 6.795 -11.203 7.785 1.00 89.69 109 TYR A N 1
ATOM 849 C CA . TYR A 1 109 ? 6.938 -12.638 8.060 1.00 89.69 109 TYR A CA 1
ATOM 850 C C . TYR A 1 109 ? 5.806 -13.165 8.959 1.00 89.69 109 TYR A C 1
ATOM 852 O O . TYR A 1 109 ? 5.193 -14.193 8.669 1.00 89.69 109 TYR A O 1
ATOM 860 N N . ARG A 1 110 ? 5.477 -12.446 10.040 1.00 91.69 110 ARG A N 1
ATOM 861 C CA . ARG A 1 110 ? 4.395 -12.832 10.966 1.00 91.69 110 ARG A CA 1
ATOM 862 C C . ARG A 1 110 ? 3.010 -12.747 10.328 1.00 91.69 110 ARG A C 1
ATOM 864 O O . ARG A 1 110 ? 2.154 -13.564 10.663 1.00 91.69 110 ARG A O 1
ATOM 871 N N . LEU A 1 111 ? 2.778 -11.764 9.459 1.00 90.56 111 LEU A N 1
ATOM 872 C CA . LEU A 1 111 ? 1.524 -11.627 8.718 1.00 90.56 111 LEU A CA 1
ATOM 873 C C . LEU A 1 111 ? 1.342 -12.775 7.728 1.00 90.56 111 LEU A C 1
ATOM 875 O O . LEU A 1 111 ? 0.274 -13.381 7.714 1.00 90.56 111 LEU A O 1
ATOM 879 N N . GLY A 1 112 ? 2.398 -13.141 6.996 1.00 89.31 112 GLY A N 1
ATOM 880 C CA . GLY A 1 112 ? 2.361 -14.249 6.040 1.00 89.31 112 GLY A CA 1
ATOM 881 C C . GLY A 1 112 ? 1.957 -15.584 6.668 1.00 89.31 112 GLY A C 1
ATOM 882 O O . GLY A 1 112 ? 1.213 -16.344 6.063 1.00 89.31 112 GLY A O 1
ATOM 883 N N . HIS A 1 113 ? 2.338 -15.831 7.926 1.00 89.81 113 HIS A N 1
ATOM 884 C CA . HIS A 1 113 ? 1.928 -17.038 8.661 1.00 89.81 113 HIS A CA 1
ATOM 885 C C . HIS A 1 113 ? 0.458 -17.034 9.112 1.00 89.81 113 HIS A C 1
ATOM 887 O O . HIS A 1 113 ? -0.050 -18.064 9.549 1.00 89.81 113 HIS A O 1
ATOM 893 N N . ARG A 1 114 ? -0.225 -15.883 9.085 1.00 89.50 114 ARG A N 1
ATOM 894 C CA . ARG A 1 114 ? -1.607 -15.723 9.576 1.00 89.50 114 ARG A CA 1
ATOM 895 C C . ARG A 1 114 ? -2.616 -15.438 8.467 1.00 89.50 114 ARG A C 1
ATOM 897 O O . ARG A 1 114 ? -3.813 -15.381 8.754 1.00 89.50 114 ARG A O 1
ATOM 904 N N . PHE A 1 115 ? -2.155 -15.196 7.245 1.00 91.88 115 PHE A N 1
ATOM 905 C CA . PHE A 1 115 ? -3.015 -14.889 6.112 1.00 91.88 115 PHE A CA 1
ATOM 906 C C . PHE A 1 115 ? -3.518 -16.143 5.412 1.00 91.88 115 PHE A C 1
ATOM 908 O O . PHE A 1 115 ? -2.817 -17.142 5.291 1.00 91.88 115 PHE A O 1
ATOM 915 N N . ASP A 1 116 ? -4.767 -16.061 4.958 1.00 91.88 116 ASP A N 1
ATOM 916 C CA . ASP A 1 116 ? -5.314 -16.970 3.965 1.00 91.88 116 ASP A CA 1
ATOM 917 C C . ASP A 1 116 ? -4.748 -16.615 2.582 1.00 91.88 116 ASP A C 1
ATOM 919 O O . ASP A 1 116 ? -4.124 -15.567 2.386 1.00 91.88 116 ASP A O 1
ATOM 923 N N . PHE A 1 117 ? -4.973 -17.490 1.604 1.00 90.94 117 PHE A N 1
ATOM 924 C CA . PHE A 1 117 ? -4.432 -17.321 0.257 1.00 90.94 117 PHE A CA 1
ATOM 925 C C . PHE A 1 117 ? -4.766 -15.949 -0.352 1.00 90.94 117 PHE A C 1
ATOM 927 O O . PHE A 1 117 ? -3.877 -15.282 -0.871 1.00 90.94 117 PHE A O 1
ATOM 934 N N . PHE A 1 118 ? -6.012 -15.476 -0.234 1.00 91.06 118 PHE A N 1
ATOM 935 C CA . PHE A 1 118 ? -6.433 -14.200 -0.824 1.00 91.06 118 PHE A CA 1
ATOM 936 C C . PHE A 1 118 ? -5.798 -12.980 -0.148 1.00 91.06 118 PHE A C 1
ATOM 938 O O . PHE A 1 118 ? -5.383 -12.048 -0.840 1.00 91.06 118 PHE A O 1
ATOM 945 N N . ARG A 1 119 ? -5.675 -12.969 1.187 1.00 91.00 119 ARG A N 1
ATOM 946 C CA . ARG A 1 119 ? -4.965 -11.885 1.884 1.00 91.00 119 ARG A CA 1
ATOM 947 C C . ARG A 1 119 ? -3.477 -11.924 1.607 1.00 91.00 119 ARG A C 1
ATOM 949 O O . ARG A 1 119 ? -2.875 -10.864 1.466 1.00 91.00 119 ARG A O 1
ATOM 956 N N . MET A 1 120 ? -2.896 -13.117 1.506 1.00 91.00 120 MET A N 1
ATOM 957 C CA . MET A 1 120 ? -1.484 -13.280 1.181 1.00 91.00 120 MET A CA 1
ATOM 958 C C . MET A 1 120 ? -1.192 -12.809 -0.244 1.00 91.00 120 MET A C 1
ATOM 960 O O . MET A 1 120 ? -0.248 -12.054 -0.446 1.00 91.00 120 MET A O 1
ATOM 964 N N . LEU A 1 121 ? -2.045 -13.163 -1.207 1.00 90.25 121 LEU A N 1
ATOM 965 C CA . LEU A 1 121 ? -1.947 -12.715 -2.595 1.00 90.25 121 LEU A CA 1
ATOM 966 C C . LEU A 1 121 ? -2.081 -11.194 -2.703 1.00 90.25 121 LEU A C 1
ATOM 968 O O . LEU A 1 121 ? -1.266 -10.543 -3.352 1.00 90.25 121 LEU A O 1
ATOM 972 N N . SER A 1 122 ? -3.077 -10.617 -2.022 1.00 89.25 122 SER A N 1
ATOM 973 C CA . SER A 1 122 ? -3.236 -9.165 -1.961 1.00 89.25 122 SER A CA 1
ATOM 974 C C . SER A 1 122 ? -2.002 -8.510 -1.356 1.00 89.25 122 SER A C 1
ATOM 976 O O . SER A 1 122 ? -1.487 -7.568 -1.941 1.00 89.25 122 SER A O 1
ATOM 978 N N . CYS A 1 123 ? -1.511 -9.015 -0.221 1.00 88.88 123 CYS A N 1
ATOM 979 C CA . CYS A 1 123 ? -0.326 -8.478 0.435 1.00 88.88 123 CYS A CA 1
ATOM 980 C C . CYS A 1 123 ? 0.892 -8.553 -0.493 1.00 88.88 123 CYS A C 1
ATOM 982 O O . CYS A 1 123 ? 1.564 -7.545 -0.668 1.00 88.88 123 CYS A O 1
ATOM 984 N N . PHE A 1 124 ? 1.110 -9.686 -1.168 1.00 88.69 124 PHE A N 1
ATOM 985 C CA . PHE A 1 124 ? 2.202 -9.874 -2.122 1.00 88.69 124 PHE A CA 1
ATOM 986 C C . PHE A 1 124 ? 2.197 -8.808 -3.226 1.00 88.69 124 PHE A C 1
ATOM 988 O O . PHE A 1 124 ? 3.211 -8.145 -3.433 1.00 88.69 124 PHE A O 1
ATOM 995 N N . TYR A 1 125 ? 1.062 -8.580 -3.892 1.00 86.56 125 TYR A N 1
ATOM 996 C CA . TYR A 1 125 ? 0.981 -7.608 -4.989 1.00 86.56 125 TYR A CA 1
ATOM 997 C C . TYR A 1 125 ? 0.887 -6.146 -4.546 1.00 86.56 125 TYR A C 1
ATOM 999 O O . TYR A 1 125 ? 1.141 -5.263 -5.357 1.00 86.56 125 TYR A O 1
ATOM 1007 N N . THR A 1 126 ? 0.537 -5.856 -3.292 1.00 83.19 126 THR A N 1
ATOM 1008 C CA . THR A 1 126 ? 0.500 -4.471 -2.790 1.00 83.19 126 THR A CA 1
ATOM 1009 C C . THR A 1 126 ? 1.765 -4.059 -2.043 1.00 83.19 126 THR A C 1
ATOM 1011 O O . THR A 1 126 ? 1.967 -2.868 -1.825 1.00 83.19 126 THR A O 1
ATOM 1014 N N . THR A 1 127 ? 2.593 -5.015 -1.612 1.00 85.94 127 THR A N 1
ATOM 1015 C CA . THR A 1 127 ? 3.843 -4.756 -0.886 1.00 85.94 127 THR A CA 1
ATOM 1016 C C . THR A 1 127 ? 5.038 -5.317 -1.665 1.00 85.94 127 THR A C 1
ATOM 1018 O O . THR A 1 127 ? 5.312 -4.869 -2.778 1.00 85.94 127 THR A O 1
ATOM 1021 N N . THR A 1 128 ? 5.802 -6.244 -1.099 1.00 84.62 128 THR A N 1
ATOM 1022 C CA . THR A 1 128 ? 7.124 -6.661 -1.580 1.00 84.62 128 THR A CA 1
ATOM 1023 C C . THR A 1 128 ? 7.087 -7.352 -2.941 1.00 84.62 128 THR A C 1
ATOM 1025 O O . THR A 1 128 ? 7.970 -7.139 -3.771 1.00 84.62 128 THR A O 1
ATOM 1028 N N . GLY A 1 129 ? 6.061 -8.160 -3.203 1.00 87.31 129 GLY A N 1
ATOM 1029 C CA . GLY A 1 129 ? 5.970 -8.969 -4.418 1.00 87.31 129 GLY A CA 1
ATOM 1030 C C . GLY A 1 129 ? 5.878 -8.144 -5.697 1.00 87.31 129 GLY A C 1
ATOM 1031 O O . GLY A 1 129 ? 6.450 -8.548 -6.708 1.00 87.31 129 GLY A O 1
ATOM 1032 N N . PHE A 1 130 ? 5.247 -6.965 -5.654 1.00 87.69 130 PHE A N 1
ATOM 1033 C CA . PHE A 1 130 ? 5.228 -6.037 -6.790 1.00 87.69 130 PHE A CA 1
ATOM 1034 C C . PHE A 1 130 ? 6.643 -5.629 -7.210 1.00 87.69 130 PHE A C 1
ATOM 1036 O O . PHE A 1 130 ? 7.003 -5.778 -8.372 1.00 87.69 130 PHE A O 1
ATOM 1043 N N . TYR A 1 131 ? 7.475 -5.194 -6.262 1.00 87.94 131 TYR A N 1
ATOM 1044 C CA . TYR A 1 131 ? 8.831 -4.722 -6.556 1.00 87.94 131 TYR A CA 1
ATOM 1045 C C . TYR A 1 131 ? 9.768 -5.862 -6.956 1.00 87.94 131 TYR A C 1
ATOM 1047 O O . TYR A 1 131 ? 10.562 -5.695 -7.879 1.00 87.94 131 TYR A O 1
ATOM 1055 N N . VAL A 1 132 ? 9.632 -7.038 -6.332 1.00 87.44 132 VAL A N 1
ATOM 1056 C CA . VAL A 1 132 ? 10.367 -8.242 -6.753 1.00 87.44 132 VAL A CA 1
ATOM 1057 C C . VAL A 1 132 ? 9.994 -8.623 -8.188 1.00 87.44 132 VAL A C 1
ATOM 1059 O O . VAL A 1 132 ? 10.876 -8.870 -9.005 1.00 87.44 132 VAL A O 1
ATOM 1062 N N . SER A 1 133 ? 8.701 -8.612 -8.523 1.00 90.62 133 SER A N 1
ATOM 1063 C CA . SER A 1 133 ? 8.229 -8.924 -9.878 1.00 90.62 133 SER A CA 1
ATOM 1064 C C . SER A 1 133 ? 8.722 -7.895 -10.896 1.00 90.62 133 SER A C 1
ATOM 1066 O O . SER A 1 133 ? 9.163 -8.269 -11.980 1.00 90.62 133 SER A O 1
ATOM 1068 N N . SER A 1 134 ? 8.696 -6.605 -10.559 1.00 89.75 134 SER A N 1
ATOM 1069 C CA . SER A 1 134 ? 9.215 -5.536 -11.420 1.00 89.75 134 SER A CA 1
ATOM 1070 C C . SER A 1 134 ? 10.717 -5.678 -11.671 1.00 89.75 134 SER A C 1
ATOM 1072 O O . SER A 1 134 ? 11.159 -5.547 -12.809 1.00 89.75 134 SER A O 1
ATOM 1074 N N . MET A 1 135 ? 11.492 -6.025 -10.640 1.00 89.56 135 MET A N 1
ATOM 1075 C CA . MET A 1 135 ? 12.929 -6.277 -10.760 1.00 89.56 135 MET A CA 1
ATOM 1076 C C . MET A 1 135 ? 13.222 -7.459 -11.696 1.00 89.56 135 MET A C 1
ATOM 1078 O O . MET A 1 135 ? 14.073 -7.356 -12.574 1.00 89.56 135 MET A O 1
ATOM 1082 N N . VAL A 1 136 ? 12.490 -8.570 -11.549 1.00 91.88 136 VAL A N 1
ATOM 1083 C CA . VAL A 1 136 ? 12.642 -9.751 -12.418 1.00 91.88 136 VAL A CA 1
ATOM 1084 C C . VAL A 1 136 ? 12.286 -9.427 -13.868 1.00 91.88 136 VAL A C 1
ATOM 1086 O O . VAL A 1 136 ? 13.004 -9.849 -14.774 1.00 91.88 136 VAL A O 1
ATOM 1089 N N . ASN A 1 137 ? 11.214 -8.665 -14.100 1.00 92.31 137 ASN A N 1
ATOM 1090 C CA . ASN A 1 137 ? 10.829 -8.235 -15.446 1.00 92.31 137 ASN A CA 1
ATOM 1091 C C . ASN A 1 137 ? 11.915 -7.372 -16.095 1.00 92.31 137 ASN A C 1
ATOM 1093 O O . ASN A 1 137 ? 12.257 -7.606 -17.250 1.00 92.31 137 ASN A O 1
ATOM 1097 N N . PHE A 1 138 ? 12.478 -6.422 -15.346 1.00 92.31 138 PHE A N 1
ATOM 1098 C CA . PHE A 1 138 ? 13.550 -5.561 -15.838 1.00 92.31 138 PHE A CA 1
ATOM 1099 C C . PHE A 1 138 ? 14.795 -6.371 -16.226 1.00 92.31 138 PHE A C 1
ATOM 1101 O O . PHE A 1 138 ? 15.242 -6.287 -17.364 1.00 92.31 138 PHE A O 1
ATOM 1108 N N . PHE A 1 139 ? 15.277 -7.259 -15.349 1.00 93.12 139 PHE A N 1
ATOM 1109 C CA . PHE A 1 139 ? 16.421 -8.120 -15.670 1.00 93.12 139 PHE A CA 1
ATOM 1110 C C . PHE A 1 139 ? 16.160 -9.050 -16.855 1.00 93.12 139 PHE A C 1
ATOM 1112 O O . PHE A 1 139 ? 17.035 -9.252 -17.691 1.00 93.12 139 PHE A O 1
ATOM 1119 N N . SER A 1 140 ? 14.957 -9.619 -16.941 1.00 92.50 140 SER A N 1
ATOM 1120 C CA . SER A 1 140 ? 14.588 -10.490 -18.062 1.00 92.50 140 SER A CA 1
ATOM 1121 C C . SER A 1 140 ? 14.597 -9.723 -19.386 1.00 92.50 140 SER A C 1
ATOM 1123 O O . SER A 1 140 ? 15.015 -10.263 -20.407 1.00 92.50 140 SER A O 1
ATOM 1125 N N . PHE A 1 141 ? 14.164 -8.462 -19.363 1.00 93.38 141 PHE A N 1
ATOM 1126 C CA . PHE A 1 141 ? 14.177 -7.578 -20.522 1.00 93.38 141 PHE A CA 1
ATOM 1127 C C . PHE A 1 141 ? 15.599 -7.170 -20.929 1.00 93.38 141 PHE A C 1
ATOM 1129 O O . PHE A 1 141 ? 15.920 -7.234 -22.112 1.00 93.38 141 PHE A O 1
ATOM 1136 N N . ASP A 1 142 ? 16.468 -6.842 -19.971 1.00 90.50 142 ASP A N 1
ATOM 1137 C CA . ASP A 1 142 ? 17.880 -6.541 -20.244 1.00 90.50 142 ASP A CA 1
ATOM 1138 C C . ASP A 1 142 ? 18.599 -7.740 -20.875 1.00 90.50 142 ASP A C 1
ATOM 1140 O O . ASP A 1 142 ? 19.304 -7.593 -21.872 1.00 90.50 142 ASP A O 1
ATOM 1144 N N . ILE A 1 143 ? 18.371 -8.945 -20.338 1.00 92.44 143 ILE A N 1
ATOM 1145 C CA . ILE A 1 143 ? 18.906 -10.193 -20.901 1.00 92.44 143 ILE A CA 1
ATOM 1146 C C . ILE A 1 143 ? 18.369 -10.413 -22.319 1.00 92.44 143 ILE A C 1
ATOM 1148 O O . ILE A 1 143 ? 19.128 -10.785 -23.212 1.00 92.44 143 ILE A O 1
ATOM 1152 N N . TYR A 1 144 ? 17.074 -10.174 -22.544 1.00 92.50 144 TYR A N 1
ATOM 1153 C CA . TYR A 1 144 ? 16.462 -10.297 -23.866 1.00 92.50 144 TYR A CA 1
ATOM 1154 C C . TYR A 1 144 ? 17.087 -9.332 -24.883 1.00 92.50 144 TYR A C 1
ATOM 1156 O O . TYR A 1 144 ? 17.427 -9.759 -25.986 1.00 92.50 144 TYR A O 1
ATOM 1164 N N . ILE A 1 145 ? 17.280 -8.060 -24.510 1.00 93.06 145 ILE A N 1
ATOM 1165 C CA . ILE A 1 145 ? 17.954 -7.076 -25.365 1.00 93.06 145 ILE A CA 1
ATOM 1166 C C . ILE A 1 145 ? 19.375 -7.532 -25.665 1.00 93.06 145 ILE A C 1
ATOM 1168 O O . ILE A 1 145 ? 19.739 -7.558 -26.832 1.00 93.06 145 ILE A O 1
ATOM 1172 N N . PHE A 1 146 ? 20.145 -7.917 -24.645 1.00 91.38 146 PHE A N 1
ATOM 1173 C CA . PHE A 1 146 ? 21.538 -8.336 -24.798 1.00 91.38 146 PHE A CA 1
ATOM 1174 C C . PHE A 1 146 ? 21.688 -9.516 -25.770 1.00 91.38 146 PHE A C 1
ATOM 1176 O O . PHE A 1 146 ? 22.491 -9.469 -26.698 1.00 91.38 146 PHE A O 1
ATOM 1183 N N . ILE A 1 147 ? 20.858 -10.554 -25.612 1.00 91.44 147 ILE A N 1
ATOM 1184 C CA . ILE A 1 147 ? 20.869 -11.720 -26.506 1.00 91.44 147 ILE A CA 1
ATOM 1185 C C . ILE A 1 147 ? 20.531 -11.312 -27.946 1.00 91.44 147 ILE A C 1
ATOM 1187 O O . ILE A 1 147 ? 21.143 -11.822 -28.881 1.00 91.44 147 ILE A O 1
ATOM 1191 N N . TYR A 1 148 ? 19.558 -10.418 -28.142 1.00 86.75 148 TYR A N 1
ATOM 1192 C CA . TYR A 1 148 ? 19.114 -10.028 -29.481 1.00 86.75 148 TYR A CA 1
ATOM 1193 C C . TYR A 1 148 ? 20.020 -8.973 -30.138 1.00 86.75 148 TYR A C 1
ATOM 1195 O O . TYR A 1 148 ? 20.111 -8.935 -31.362 1.00 86.75 148 TYR A O 1
ATOM 1203 N N . SER A 1 149 ? 20.711 -8.136 -29.358 1.00 80.44 149 SER A N 1
ATOM 1204 C CA . SER A 1 149 ? 21.665 -7.143 -29.865 1.00 80.44 149 SER A CA 1
ATOM 1205 C C . SER A 1 149 ? 22.981 -7.765 -30.323 1.00 80.44 149 SER A C 1
ATOM 1207 O O . SER A 1 149 ? 23.575 -7.257 -31.266 1.00 80.44 149 SER A O 1
ATOM 1209 N N . ASP A 1 150 ? 23.412 -8.864 -29.697 1.00 67.31 150 ASP A N 1
ATOM 1210 C CA . ASP A 1 150 ? 24.658 -9.566 -30.044 1.00 67.31 150 ASP A CA 1
ATOM 1211 C C . ASP A 1 150 ? 24.473 -10.622 -31.155 1.00 67.31 150 ASP A C 1
ATOM 1213 O O . ASP A 1 150 ? 25.447 -11.180 -31.658 1.00 67.31 150 ASP A O 1
ATOM 1217 N N . CYS A 1 151 ? 23.227 -10.909 -31.549 1.00 57.09 151 CYS A N 1
ATOM 1218 C CA . CYS A 1 151 ? 22.882 -11.817 -32.652 1.00 57.09 151 CYS A CA 1
ATOM 1219 C C . CYS A 1 151 ? 22.548 -11.091 -33.974 1.00 57.09 151 CYS A C 1
ATOM 1221 O O . CYS A 1 151 ? 22.031 -11.729 -34.894 1.00 57.09 151 CYS A O 1
ATOM 1223 N N . GLY A 1 152 ? 22.809 -9.779 -34.059 1.00 50.84 152 GLY A N 1
ATOM 1224 C CA . GLY A 1 152 ? 22.598 -8.934 -35.244 1.00 50.84 152 GLY A CA 1
ATOM 1225 C C . GLY A 1 152 ? 23.880 -8.588 -35.987 1.00 50.84 152 GLY A C 1
ATOM 1226 O O . GLY A 1 152 ? 24.906 -8.345 -35.316 1.00 50.84 152 GLY A O 1
#

Radius of gyration: 17.92 Å; chains: 1; bounding box: 42×36×60 Å

pLDDT: mean 82.17, std 10.09, range [50.84, 93.38]

Secondary structure (DSSP, 8-state):
--HHIIIIIIIHHHHIIIII-----SSS--B--HHHHHTTT-S----TTT-TTHHHHHHHHHHHTT---B----TT--------HHHHHHHHHHHHHHHHHHHH-HHHHHHHTT--HHHHHHHHHHTHHH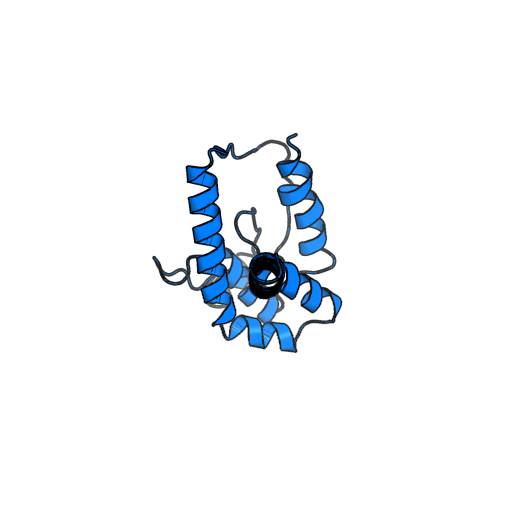HHHHHHHHHHHHHHHHHHHTT-

Sequence (152 aa):
MSNQESSFVTIGQRVLARPLKVRFHYGHPDVFDRIFHITRGGISKASKGINLSEDIFAGFNSTLRRGNVTHHEYIQVGKGRDVGLNQISLFEAKVACGNGEQTLSRDLYRLGHRFDFFRMLSCFYTTTGFYVSSMVNFFSFDIYIFIYSDCG